Protein AF-A0A3B8MNI7-F1 (afdb_monomer)

Mean predicted aligned error: 5.48 Å

Nearest PDB structures (foldseek):
  5u03-assembly1_A-1  TM=9.233E-01  e=7.854E-05  Homo sapiens
  2v4u-assembly1_A  TM=9.193E-01  e=1.931E-04  Homo sapiens
  2w7t-assembly1_A  TM=8.882E-01  e=9.629E-04  Trypanosoma brucei
  7mif-assembly1_C  TM=8.925E-01  e=1.328E-03  Homo sapiens
  3nva-assembly1_A  TM=9.226E-01  e=2.368E-03 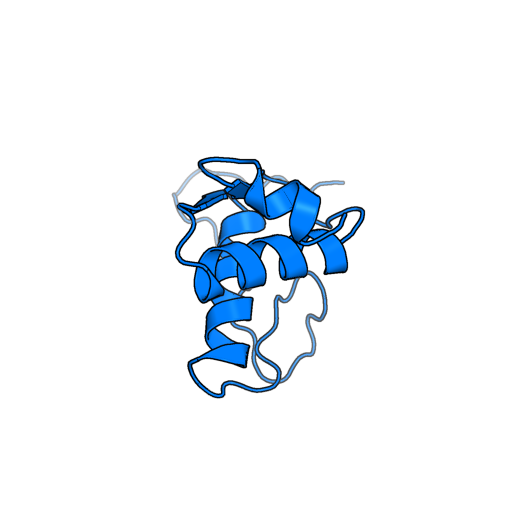 Saccharolobus solfataricus

Structure (mmCIF, N/CA/C/O backbone):
data_AF-A0A3B8MNI7-F1
#
_entry.id   AF-A0A3B8MNI7-F1
#
loop_
_atom_site.group_PDB
_atom_site.id
_atom_site.type_symbol
_atom_site.label_atom_id
_atom_site.label_alt_id
_atom_site.label_comp_id
_atom_site.label_asym_id
_atom_site.label_entity_id
_atom_site.label_seq_id
_atom_site.pdbx_PDB_ins_code
_atom_site.Cartn_x
_atom_site.Cartn_y
_atom_site.Cartn_z
_atom_site.occupancy
_atom_site.B_iso_or_equiv
_atom_site.auth_seq_id
_atom_site.auth_comp_id
_atom_site.auth_asym_id
_atom_site.auth_atom_id
_atom_site.pdbx_PDB_model_num
ATOM 1 N N . MET A 1 1 ? 3.812 -1.460 16.713 1.00 76.19 1 MET A N 1
ATOM 2 C CA . MET A 1 1 ? 2.584 -0.640 16.597 1.00 76.19 1 MET A CA 1
ATOM 3 C C . MET A 1 1 ? 1.394 -1.582 16.615 1.00 76.19 1 MET A C 1
ATOM 5 O O . MET A 1 1 ? 1.436 -2.554 15.868 1.00 76.19 1 MET A O 1
ATOM 9 N N . THR A 1 2 ? 0.425 -1.365 17.506 1.00 89.50 2 THR A N 1
ATOM 10 C CA . THR A 1 2 ? -0.732 -2.256 17.708 1.00 89.50 2 THR A CA 1
ATOM 11 C C . THR A 1 2 ? -1.982 -1.699 17.029 1.00 89.50 2 THR A C 1
ATOM 13 O O . THR A 1 2 ? -2.089 -0.491 16.816 1.00 89.50 2 THR A O 1
ATOM 16 N N . ASP A 1 3 ? -2.951 -2.567 16.746 1.00 91.81 3 ASP A N 1
ATOM 17 C CA . ASP A 1 3 ? -4.258 -2.188 16.189 1.00 91.81 3 ASP A CA 1
ATOM 18 C C . ASP A 1 3 ? -5.011 -1.197 17.080 1.00 91.81 3 ASP A C 1
ATOM 20 O O . ASP A 1 3 ? -5.703 -0.314 16.586 1.00 91.81 3 ASP A O 1
ATOM 24 N N . GLN A 1 4 ? -4.832 -1.299 18.399 1.00 92.31 4 GLN A N 1
ATOM 25 C CA . GLN A 1 4 ? -5.447 -0.384 19.357 1.00 92.31 4 GLN A CA 1
ATOM 26 C C . GLN A 1 4 ? -4.909 1.046 19.216 1.00 92.31 4 GLN A C 1
ATOM 28 O O . GLN A 1 4 ? -5.673 1.998 19.330 1.00 92.31 4 GLN A O 1
ATOM 33 N N . VAL A 1 5 ? -3.615 1.197 18.912 1.00 94.12 5 VAL A N 1
ATOM 34 C CA . VAL A 1 5 ? -3.018 2.505 18.602 1.00 94.12 5 VAL A CA 1
ATOM 35 C C . VAL A 1 5 ? -3.477 3.001 17.231 1.00 94.12 5 VAL A C 1
ATOM 37 O O . VAL A 1 5 ? -3.737 4.181 17.069 1.00 94.12 5 VAL A O 1
ATOM 40 N N . LEU A 1 6 ? -3.600 2.127 16.228 1.00 95.44 6 LEU A N 1
ATOM 41 C CA . LEU A 1 6 ? -4.073 2.532 14.897 1.00 95.44 6 LEU A CA 1
ATOM 42 C C . LEU A 1 6 ? -5.540 2.983 14.910 1.00 95.44 6 LEU A C 1
ATOM 44 O O . LEU A 1 6 ? -5.894 3.934 14.219 1.00 95.44 6 LEU A O 1
ATOM 48 N N . GLY A 1 7 ? -6.378 2.323 15.709 1.00 95.00 7 GLY A N 1
ATOM 49 C CA . GLY A 1 7 ? -7.802 2.626 15.831 1.00 95.00 7 GLY A CA 1
ATOM 50 C C . GLY A 1 7 ? -8.125 3.914 16.586 1.00 95.00 7 GLY A C 1
ATOM 51 O O . GLY A 1 7 ? -9.281 4.319 16.583 1.00 95.00 7 GLY A O 1
ATOM 52 N N . SER A 1 8 ? -7.142 4.563 17.220 1.00 96.44 8 SER A N 1
ATOM 53 C CA . SER A 1 8 ? -7.348 5.863 17.871 1.00 96.44 8 SER A CA 1
ATOM 54 C C . SER A 1 8 ? -7.225 7.055 16.916 1.00 96.44 8 SER A C 1
ATOM 56 O O . SER A 1 8 ? -7.327 8.190 17.371 1.00 96.44 8 SER A O 1
ATOM 58 N N . PHE A 1 9 ? -6.951 6.824 15.628 1.00 97.06 9 PHE A N 1
ATOM 59 C CA . PHE A 1 9 ? -6.799 7.876 14.622 1.00 97.06 9 PHE A CA 1
ATOM 60 C C . PHE A 1 9 ? -7.962 7.874 13.627 1.00 97.06 9 PHE A C 1
ATOM 62 O O . PHE A 1 9 ? -8.385 6.817 13.161 1.00 97.06 9 PHE A O 1
ATOM 69 N N . ASP A 1 10 ? -8.404 9.066 13.223 1.00 97.69 10 ASP A N 1
ATOM 70 C CA . ASP A 1 10 ? -9.461 9.247 12.213 1.00 97.69 10 ASP A CA 1
ATOM 71 C C . ASP A 1 10 ? -8.994 8.929 10.785 1.00 97.69 10 ASP A C 1
ATOM 73 O O . ASP A 1 10 ? -9.796 8.743 9.870 1.00 97.69 10 ASP A O 1
ATOM 77 N N . GLY A 1 11 ? -7.680 8.881 10.575 1.00 97.06 11 GLY A N 1
ATOM 78 C CA . GLY A 1 11 ? -7.085 8.577 9.287 1.00 97.06 11 GLY A CA 1
ATOM 79 C C . GLY A 1 11 ? -5.625 8.176 9.412 1.00 97.06 11 GLY A C 1
ATOM 80 O O . GLY A 1 11 ? -4.927 8.548 10.355 1.00 97.06 11 GLY A O 1
ATOM 81 N N . ILE A 1 12 ? -5.157 7.404 8.436 1.00 97.12 12 ILE A N 1
ATOM 82 C CA . ILE A 1 12 ? -3.796 6.871 8.406 1.00 97.12 12 ILE A CA 1
ATOM 83 C C . ILE A 1 12 ? -3.08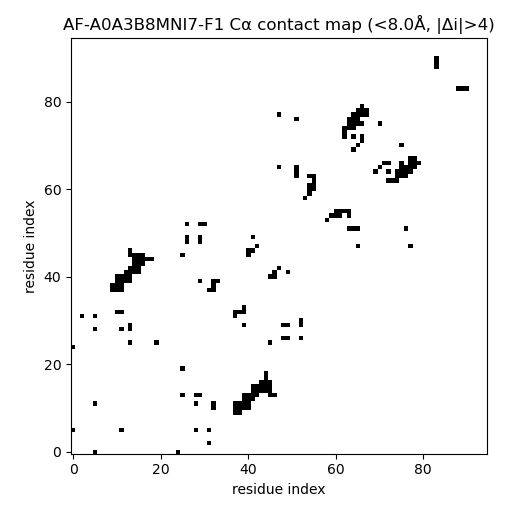5 7.378 7.151 1.00 97.12 12 ILE A C 1
ATOM 85 O O . ILE A 1 12 ? -3.475 7.073 6.022 1.00 97.12 12 ILE A O 1
ATOM 89 N N . TRP A 1 13 ? -2.003 8.130 7.341 1.00 96.31 13 TRP A N 1
ATOM 90 C CA . TRP A 1 13 ? -1.109 8.515 6.253 1.00 96.31 13 TRP A CA 1
ATOM 91 C C . TRP A 1 13 ? 0.086 7.564 6.186 1.00 96.31 13 TRP A C 1
ATOM 93 O O . TRP A 1 13 ? 0.913 7.510 7.095 1.00 96.31 13 TRP A O 1
ATOM 103 N N . ILE A 1 14 ? 0.190 6.827 5.082 1.00 95.56 14 ILE A N 1
ATOM 104 C CA . ILE A 1 14 ? 1.362 6.013 4.767 1.00 95.56 14 ILE A CA 1
ATOM 105 C C . ILE A 1 14 ? 2.330 6.886 3.968 1.00 95.56 14 ILE A C 1
ATOM 107 O O . ILE A 1 14 ? 2.207 7.032 2.747 1.00 95.56 14 ILE A O 1
ATOM 111 N N . ALA A 1 15 ? 3.237 7.525 4.702 1.00 91.25 15 ALA A N 1
ATOM 112 C CA . ALA A 1 15 ? 4.167 8.518 4.187 1.00 91.25 15 ALA A CA 1
ATOM 113 C C . ALA A 1 15 ? 5.210 7.930 3.213 1.00 91.25 15 ALA A C 1
ATOM 115 O O . ALA A 1 15 ? 5.444 6.716 3.206 1.00 91.25 15 ALA A O 1
ATOM 116 N N . PRO A 1 16 ? 5.881 8.784 2.413 1.00 88.69 16 PRO A N 1
ATOM 117 C CA . PRO A 1 16 ? 6.977 8.355 1.559 1.00 88.69 16 PRO A CA 1
ATOM 118 C C . PRO A 1 16 ? 8.130 7.827 2.411 1.00 88.69 16 PRO A C 1
ATOM 120 O O . PRO A 1 16 ? 8.686 8.552 3.232 1.00 88.69 16 PRO A O 1
ATOM 123 N N . SER A 1 17 ? 8.507 6.574 2.201 1.00 79.75 17 SER A N 1
ATOM 124 C CA . SER A 1 17 ? 9.755 6.006 2.698 1.00 79.75 17 SER A CA 1
ATOM 125 C C . SER A 1 17 ? 9.962 4.685 1.982 1.00 79.75 17 SER A C 1
ATOM 127 O O . SER A 1 17 ? 9.122 3.797 2.078 1.00 79.75 17 SER A O 1
ATOM 129 N N . SER A 1 18 ? 11.052 4.581 1.232 1.00 78.12 18 SER A N 1
ATOM 130 C CA . SER A 1 18 ? 11.476 3.316 0.656 1.00 78.12 18 SER A CA 1
ATOM 131 C C . SER A 1 18 ? 12.997 3.208 0.737 1.00 78.12 18 SER A C 1
ATOM 133 O O . SER A 1 18 ? 13.669 4.180 0.377 1.00 78.12 18 SER A O 1
ATOM 135 N N . PRO A 1 19 ? 13.536 2.093 1.254 1.00 83.31 19 PRO A N 1
ATOM 136 C CA . PRO A 1 19 ? 12.803 1.028 1.941 1.00 83.31 19 PRO A CA 1
ATOM 137 C C . PRO A 1 19 ? 12.239 1.501 3.298 1.00 83.31 19 PRO A C 1
ATOM 139 O O . PRO A 1 19 ? 12.803 2.377 3.958 1.00 83.31 19 PRO A O 1
ATOM 142 N N . PHE A 1 20 ? 11.114 0.925 3.737 1.00 87.06 20 PHE A N 1
ATOM 143 C CA . PHE A 1 20 ? 10.576 1.212 5.072 1.00 87.06 20 PHE A CA 1
ATOM 144 C C . PHE A 1 20 ? 11.494 0.645 6.162 1.00 87.06 20 PHE A C 1
ATOM 146 O O . PHE A 1 20 ? 11.891 -0.516 6.102 1.00 87.06 20 PHE A O 1
ATOM 153 N N . ARG A 1 21 ? 11.739 1.418 7.230 1.00 89.44 21 ARG A N 1
ATOM 154 C CA . ARG A 1 21 ? 12.450 0.917 8.425 1.00 89.44 21 ARG A CA 1
ATOM 155 C C . ARG A 1 21 ? 11.740 -0.279 9.077 1.00 89.44 21 ARG A C 1
ATOM 157 O O . ARG A 1 21 ? 12.401 -1.183 9.569 1.00 89.44 21 ARG A O 1
ATOM 164 N N . ASP A 1 22 ? 10.407 -0.260 9.108 1.00 91.69 22 ASP A N 1
ATOM 165 C CA . ASP A 1 22 ? 9.561 -1.388 9.528 1.00 91.69 22 ASP A CA 1
ATOM 166 C C . ASP A 1 22 ? 8.496 -1.630 8.451 1.00 91.69 22 ASP A C 1
ATOM 168 O O . ASP A 1 22 ? 7.395 -1.073 8.504 1.00 91.69 22 ASP A O 1
ATOM 172 N N . LEU A 1 23 ? 8.8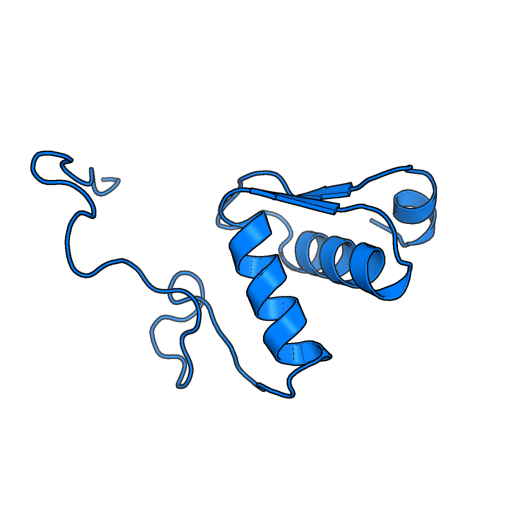42 -2.448 7.452 1.00 91.38 23 LEU A N 1
ATOM 173 C CA . LEU A 1 23 ? 7.928 -2.824 6.372 1.00 91.38 23 LEU A CA 1
ATOM 174 C C . LEU A 1 23 ? 6.687 -3.546 6.908 1.00 91.38 23 LEU A C 1
ATOM 176 O O . LEU A 1 23 ? 5.570 -3.245 6.490 1.00 91.38 23 LEU A O 1
ATOM 180 N N . HIS A 1 24 ? 6.853 -4.456 7.871 1.00 93.06 24 HIS A N 1
ATOM 181 C CA . HIS A 1 24 ? 5.718 -5.156 8.468 1.00 93.06 24 HIS A CA 1
ATOM 182 C C . HIS A 1 24 ? 4.766 -4.177 9.162 1.00 93.06 24 HIS A C 1
ATOM 184 O O . HIS A 1 24 ? 3.554 -4.341 9.076 1.00 93.06 24 HIS A O 1
ATOM 190 N N . GLY A 1 25 ? 5.283 -3.139 9.820 1.00 94.44 25 GLY A N 1
ATOM 191 C CA . GLY A 1 25 ? 4.479 -2.057 10.388 1.00 94.44 25 GLY A CA 1
ATOM 192 C C . GLY A 1 25 ? 3.695 -1.269 9.359 1.00 94.44 25 GLY A C 1
ATOM 193 O O . GLY A 1 25 ? 2.502 -1.043 9.568 1.00 94.44 25 GLY A O 1
ATOM 194 N N . ALA A 1 26 ? 4.327 -0.916 8.241 1.00 94.56 26 ALA A N 1
ATOM 195 C CA . ALA A 1 26 ? 3.647 -0.249 7.138 1.00 94.56 26 ALA A CA 1
ATOM 196 C C . ALA A 1 26 ? 2.529 -1.129 6.553 1.00 94.56 26 ALA A C 1
ATOM 198 O O . ALA A 1 26 ? 1.389 -0.676 6.449 1.00 94.56 26 ALA A O 1
ATOM 199 N N . ILE A 1 27 ? 2.817 -2.404 6.261 1.00 94.94 27 ILE A N 1
AT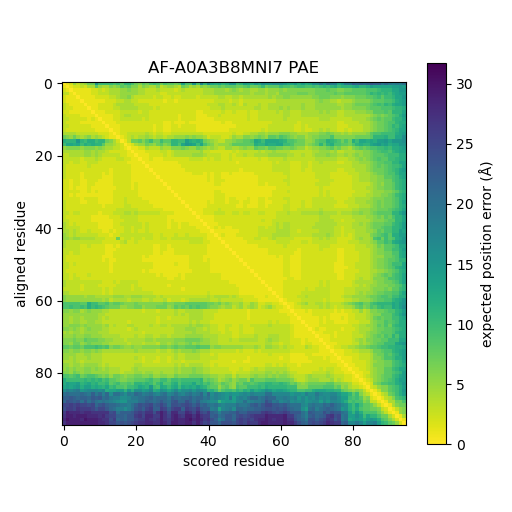OM 200 C CA . ILE A 1 27 ? 1.832 -3.374 5.754 1.00 94.94 27 ILE A CA 1
ATOM 201 C C . ILE A 1 27 ? 0.677 -3.539 6.752 1.00 94.94 27 ILE A C 1
ATOM 203 O O . ILE A 1 27 ? -0.480 -3.452 6.352 1.00 94.94 27 ILE A O 1
ATOM 207 N N . ARG A 1 28 ? 0.957 -3.691 8.057 1.00 96.38 28 ARG A N 1
ATOM 208 C CA . ARG A 1 28 ? -0.085 -3.782 9.098 1.00 96.38 28 ARG A CA 1
ATOM 209 C C . ARG A 1 28 ? -1.005 -2.561 9.091 1.00 96.38 28 ARG A C 1
ATOM 211 O O . ARG A 1 28 ? -2.217 -2.730 9.114 1.00 96.38 28 ARG A O 1
ATOM 218 N N . ALA A 1 29 ? -0.462 -1.344 9.017 1.00 96.69 29 ALA A N 1
ATOM 219 C CA . ALA A 1 29 ? -1.270 -0.121 8.965 1.00 96.69 29 ALA A CA 1
ATOM 220 C C . ALA A 1 29 ? -2.121 -0.032 7.679 1.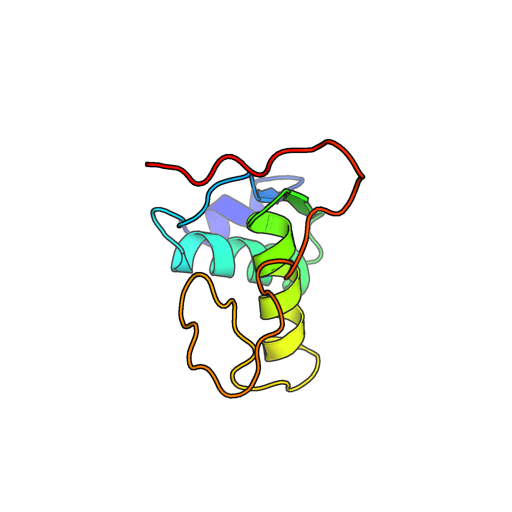00 96.69 29 ALA A C 1
ATOM 222 O O . ALA A 1 29 ? -3.285 0.381 7.716 1.00 96.69 29 ALA A O 1
ATOM 223 N N . ILE A 1 30 ? -1.571 -0.469 6.541 1.00 97.25 30 ILE A N 1
ATOM 224 C CA . ILE A 1 30 ? -2.284 -0.562 5.258 1.00 97.25 30 ILE A CA 1
ATOM 225 C C . ILE A 1 30 ? -3.447 -1.563 5.351 1.00 97.25 30 ILE A C 1
ATOM 227 O O . ILE A 1 30 ? -4.582 -1.212 5.026 1.00 97.25 30 ILE A O 1
ATOM 231 N N . THR A 1 31 ? -3.200 -2.782 5.833 1.00 97.44 31 THR A N 1
ATOM 232 C CA . THR A 1 31 ? -4.237 -3.812 5.988 1.00 97.44 31 THR A CA 1
ATOM 233 C C . THR A 1 31 ? -5.286 -3.400 7.020 1.00 97.44 31 THR A C 1
ATOM 235 O O . THR A 1 31 ? -6.483 -3.555 6.770 1.00 97.44 31 THR A O 1
ATOM 238 N N . PHE A 1 32 ? -4.869 -2.832 8.156 1.00 98.06 32 PHE A N 1
ATOM 239 C CA . PHE A 1 32 ? -5.771 -2.344 9.201 1.00 98.06 32 PHE A CA 1
ATOM 240 C C 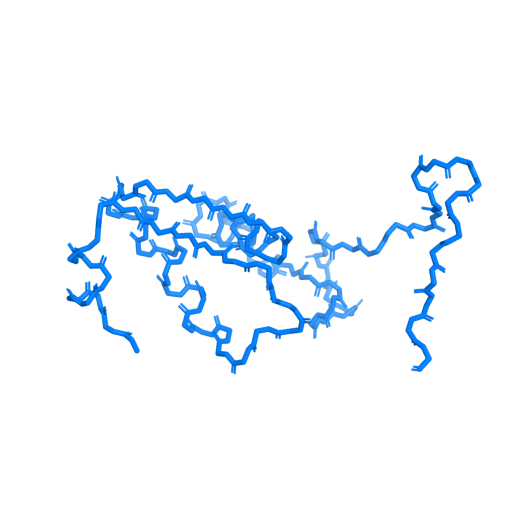. PHE A 1 32 ? -6.735 -1.296 8.646 1.00 98.06 32 PHE A C 1
ATOM 242 O O . PHE A 1 32 ? -7.950 -1.456 8.749 1.00 98.06 32 PHE A O 1
ATOM 249 N N . SER A 1 33 ? -6.207 -0.262 7.983 1.00 97.69 33 SER A N 1
ATOM 250 C CA . SER A 1 33 ? -7.043 0.803 7.420 1.00 97.69 33 SER A CA 1
ATOM 251 C C . SER A 1 33 ? -8.046 0.278 6.389 1.00 97.69 33 SER A C 1
ATOM 253 O O . SER A 1 33 ? -9.218 0.648 6.432 1.00 97.69 33 SER A O 1
ATOM 255 N N . ARG A 1 34 ? -7.641 -0.661 5.520 1.00 97.25 34 ARG A N 1
ATOM 256 C CA . ARG A 1 34 ? -8.552 -1.291 4.552 1.00 97.25 34 ARG A CA 1
ATOM 257 C C . ARG A 1 34 ? -9.644 -2.122 5.229 1.00 97.25 34 ARG A C 1
ATOM 259 O O . ARG A 1 34 ? -10.811 -1.988 4.876 1.00 97.25 34 ARG A O 1
ATOM 266 N N . THR A 1 35 ? -9.270 -3.013 6.144 1.00 97.75 35 THR A N 1
ATOM 267 C CA . THR A 1 35 ? -10.196 -3.988 6.751 1.00 97.75 35 THR A CA 1
ATOM 268 C C . THR A 1 35 ? -11.150 -3.355 7.759 1.00 97.75 35 THR A C 1
ATOM 270 O O . THR A 1 35 ? -12.258 -3.850 7.938 1.00 97.75 35 THR A O 1
ATOM 273 N N . ARG A 1 36 ? -10.752 -2.243 8.385 1.00 97.06 36 ARG A N 1
ATOM 274 C CA . ARG A 1 36 ? -11.571 -1.484 9.341 1.00 97.06 36 ARG A CA 1
ATOM 275 C C . ARG A 1 36 ? -12.233 -0.244 8.740 1.00 97.06 36 ARG A C 1
ATOM 277 O O . ARG A 1 36 ? -12.860 0.506 9.475 1.00 97.06 36 ARG A O 1
ATOM 284 N N . GLN A 1 37 ? -12.094 -0.028 7.431 1.00 96.00 37 GLN A N 1
ATOM 285 C CA . GLN A 1 37 ? -12.633 1.136 6.717 1.00 96.00 37 GLN A CA 1
ATOM 286 C C . GLN A 1 37 ? -12.186 2.490 7.303 1.00 96.00 37 GLN A C 1
ATOM 288 O O . GLN A 1 37 ? -12.919 3.474 7.231 1.00 96.00 37 GLN A O 1
ATOM 293 N N . VAL A 1 38 ? -10.968 2.557 7.847 1.00 97.56 38 VAL A N 1
ATOM 294 C CA . VAL A 1 38 ? -10.360 3.824 8.272 1.00 97.56 38 VAL A CA 1
ATOM 295 C C . VAL A 1 38 ? -9.804 4.531 7.031 1.00 97.56 38 VAL A C 1
ATOM 297 O O . VAL A 1 38 ? -9.065 3.902 6.262 1.00 97.56 38 VAL A O 1
ATOM 300 N N . PRO A 1 39 ? -10.122 5.820 6.806 1.00 97.69 39 PRO A N 1
ATOM 301 C CA . PRO A 1 39 ? -9.559 6.592 5.708 1.00 97.69 39 PRO A CA 1
ATOM 302 C C . PRO A 1 39 ? -8.033 6.498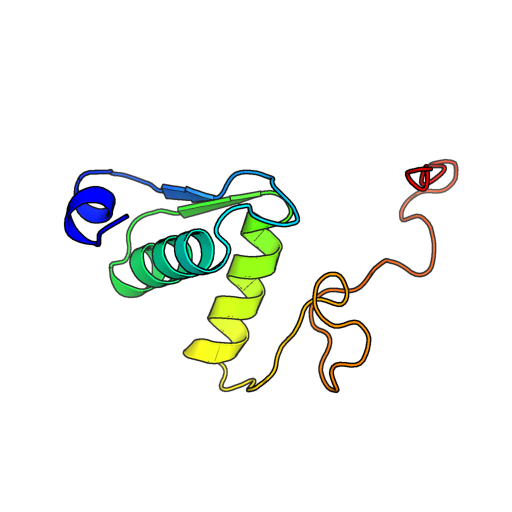 5.670 1.00 97.69 39 PRO A C 1
ATOM 304 O O . PRO A 1 39 ? -7.349 6.682 6.678 1.00 97.69 39 PRO A O 1
ATOM 307 N N . ARG A 1 40 ? -7.482 6.220 4.487 1.00 96.19 40 ARG A N 1
ATOM 308 C CA . ARG A 1 40 ? -6.034 6.144 4.289 1.00 96.19 40 ARG A CA 1
ATOM 309 C C . ARG A 1 40 ? -5.588 6.972 3.102 1.00 96.19 40 ARG A C 1
ATOM 311 O O . ARG A 1 40 ? -6.235 6.967 2.057 1.00 96.19 40 ARG A O 1
ATOM 318 N N . PHE A 1 41 ? -4.433 7.604 3.249 1.00 97.06 41 PHE A N 1
ATOM 319 C CA . PHE A 1 41 ? -3.733 8.290 2.172 1.00 97.06 41 PHE A CA 1
ATOM 320 C C . PHE A 1 41 ? -2.337 7.685 2.043 1.00 97.06 41 PHE A C 1
ATOM 322 O O . PHE A 1 41 ? -1.625 7.568 3.035 1.00 97.06 41 PHE A O 1
ATOM 329 N N . GLY A 1 42 ? -1.952 7.237 0.850 1.00 95.62 42 GLY A N 1
ATOM 330 C CA . GLY A 1 42 ? -0.646 6.625 0.601 1.00 95.62 42 GLY A CA 1
ATOM 331 C C . GLY A 1 42 ? 0.115 7.408 -0.455 1.00 95.62 42 GLY A C 1
ATOM 332 O O . GLY A 1 42 ? -0.438 7.690 -1.515 1.00 95.62 42 GLY A O 1
ATOM 333 N N . THR A 1 43 ? 1.376 7.742 -0.187 1.00 95.00 43 THR A N 1
ATOM 334 C CA . THR A 1 43 ? 2.238 8.473 -1.128 1.00 95.00 43 THR A CA 1
ATOM 335 C C . THR A 1 43 ? 3.538 7.715 -1.386 1.00 95.00 43 THR A C 1
ATOM 337 O O . THR A 1 43 ? 4.083 7.079 -0.486 1.00 95.00 43 THR A O 1
ATOM 340 N N . CYS A 1 44 ? 4.053 7.768 -2.623 1.00 93.31 44 CYS A N 1
ATOM 341 C CA . CYS A 1 44 ? 5.263 7.041 -3.040 1.00 93.31 44 CYS A CA 1
ATOM 342 C C . CYS A 1 44 ? 5.179 5.543 -2.664 1.00 93.31 44 CYS A C 1
ATOM 344 O O . CYS A 1 44 ? 4.218 4.872 -3.047 1.00 93.31 44 CYS A O 1
ATOM 346 N N . ALA A 1 45 ? 6.118 5.035 -1.862 1.00 93.12 45 ALA A N 1
ATOM 347 C CA . ALA A 1 45 ? 6.103 3.675 -1.334 1.00 93.12 45 ALA A CA 1
ATOM 348 C C . ALA A 1 45 ? 4.801 3.323 -0.605 1.00 93.12 45 ALA A C 1
ATOM 350 O O . ALA A 1 45 ? 4.333 2.194 -0.714 1.00 93.12 45 ALA A O 1
ATOM 351 N N . GLY A 1 46 ? 4.154 4.272 0.077 1.00 95.75 46 GLY A N 1
ATOM 352 C CA . GLY A 1 46 ? 2.863 4.030 0.716 1.00 95.75 46 GLY A CA 1
ATOM 353 C C . GLY A 1 46 ? 1.758 3.670 -0.277 1.00 95.75 46 GLY A C 1
ATOM 354 O O . GLY A 1 46 ? 0.928 2.810 0.010 1.00 95.75 46 GLY A O 1
ATOM 355 N N . PHE A 1 47 ? 1.774 4.270 -1.472 1.00 96.06 47 PHE A N 1
ATOM 356 C CA . PHE A 1 47 ? 0.869 3.891 -2.559 1.00 96.06 47 PHE A CA 1
ATOM 357 C C . PHE A 1 47 ? 1.269 2.552 -3.189 1.00 96.06 47 PHE A C 1
ATOM 359 O O . PHE A 1 47 ? 0.418 1.698 -3.418 1.00 96.06 47 PHE A O 1
ATOM 366 N N . GLN A 1 48 ? 2.562 2.325 -3.416 1.00 95.94 48 GLN A N 1
ATOM 367 C CA . GLN A 1 48 ? 3.052 1.057 -3.966 1.00 95.94 48 GLN A CA 1
ATOM 368 C C . GLN A 1 48 ? 2.638 -0.133 -3.086 1.00 95.94 48 GLN A C 1
ATOM 370 O O . GLN A 1 48 ? 2.027 -1.084 -3.566 1.00 95.94 48 GLN A O 1
ATOM 375 N N . HIS A 1 49 ? 2.863 -0.046 -1.774 1.00 95.94 49 HIS A N 1
ATOM 376 C CA . HIS A 1 49 ? 2.503 -1.110 -0.836 1.00 95.94 49 HIS A CA 1
ATOM 377 C C . HIS A 1 49 ? 0.990 -1.212 -0.613 1.00 95.94 49 HIS A C 1
ATOM 379 O O . HIS A 1 49 ? 0.488 -2.290 -0.310 1.00 95.94 49 HIS A O 1
ATOM 385 N N . ALA A 1 50 ? 0.235 -0.128 -0.820 1.00 96.50 50 ALA A N 1
ATOM 386 C CA . ALA A 1 50 ? -1.223 -0.176 -0.869 1.00 96.50 50 ALA A CA 1
ATOM 387 C C . ALA A 1 50 ? -1.751 -1.027 -2.032 1.00 96.50 50 ALA A C 1
ATOM 389 O O . ALA A 1 50 ? -2.767 -1.704 -1.869 1.00 96.50 50 ALA A O 1
ATOM 390 N N . VAL A 1 51 ? -1.094 -0.957 -3.192 1.00 96.50 51 VAL A N 1
ATOM 391 C CA . VAL A 1 51 ? -1.422 -1.769 -4.369 1.00 96.50 51 VAL A CA 1
ATOM 392 C C . VAL A 1 51 ? -1.048 -3.228 -4.123 1.00 96.50 51 VAL A C 1
ATOM 394 O O . VAL A 1 51 ? -1.882 -4.100 -4.352 1.00 96.50 51 VAL A O 1
ATOM 397 N N . LEU A 1 52 ? 0.153 -3.489 -3.598 1.00 96.31 52 LEU A N 1
ATOM 398 C CA . LEU A 1 52 ? 0.605 -4.849 -3.280 1.00 96.31 52 LEU A CA 1
ATOM 399 C C . LEU A 1 52 ? -0.299 -5.524 -2.239 1.00 96.31 52 LEU A C 1
ATOM 401 O O . LEU A 1 52 ? -0.751 -6.644 -2.452 1.00 96.31 52 LEU A O 1
ATOM 405 N N . GLU A 1 53 ? -0.652 -4.827 -1.155 1.00 96.50 53 GLU A N 1
ATOM 406 C CA . GLU A 1 53 ? -1.560 -5.363 -0.132 1.00 96.50 53 GLU A CA 1
ATOM 407 C C . GLU A 1 53 ? -2.928 -5.740 -0.713 1.00 96.50 53 GLU A C 1
ATOM 409 O O . GLU A 1 53 ? -3.478 -6.786 -0.370 1.00 96.50 53 GLU A O 1
ATOM 414 N N . ARG A 1 54 ? -3.464 -4.921 -1.628 1.00 96.56 54 ARG A N 1
ATOM 415 C CA . ARG A 1 54 ? -4.724 -5.204 -2.327 1.00 96.56 54 ARG A CA 1
ATOM 416 C C . ARG A 1 54 ? -4.585 -6.404 -3.266 1.00 96.56 54 ARG A C 1
ATOM 418 O O . ARG A 1 54 ? -5.497 -7.224 -3.322 1.00 96.56 54 ARG A O 1
ATOM 425 N N . ALA A 1 55 ? -3.475 -6.492 -3.997 1.00 96.88 55 ALA A N 1
ATOM 426 C CA . ALA A 1 55 ? -3.194 -7.592 -4.912 1.00 96.88 55 ALA A CA 1
ATOM 427 C C . ALA A 1 55 ? -3.176 -8.935 -4.165 1.00 96.88 55 ALA A C 1
ATOM 429 O O . ALA A 1 55 ? -3.868 -9.857 -4.585 1.00 96.88 55 ALA A O 1
ATOM 430 N N . HIS A 1 56 ? -2.491 -8.999 -3.021 1.00 94.50 56 HIS A N 1
ATOM 431 C CA . HIS A 1 56 ? -2.435 -10.199 -2.186 1.00 94.50 56 HIS A CA 1
ATOM 432 C C . HIS A 1 56 ? -3.766 -10.532 -1.511 1.00 94.50 56 HIS A C 1
ATOM 434 O O . HIS A 1 56 ? -4.238 -11.654 -1.599 1.00 94.50 56 HIS A O 1
ATOM 440 N N . ASN A 1 57 ? -4.380 -9.566 -0.822 1.00 95.62 57 ASN A N 1
ATOM 441 C CA . ASN A 1 57 ? -5.451 -9.875 0.133 1.00 95.62 57 ASN A CA 1
ATOM 442 C C . ASN A 1 57 ? -6.870 -9.751 -0.438 1.00 95.62 57 ASN A C 1
ATOM 444 O O . ASN A 1 57 ? -7.835 -9.975 0.293 1.00 95.62 57 ASN A O 1
ATOM 448 N N . VAL A 1 58 ? -7.021 -9.274 -1.677 1.00 96.62 58 VAL A N 1
ATOM 449 C CA . VAL A 1 58 ? -8.341 -9.045 -2.295 1.00 96.62 58 VAL A CA 1
ATOM 450 C C . VAL A 1 58 ? -8.449 -9.634 -3.698 1.00 96.62 58 VAL A C 1
ATOM 452 O O . VAL A 1 58 ? -9.551 -9.976 -4.109 1.00 96.62 58 VAL A O 1
ATOM 455 N N . LEU A 1 59 ? -7.349 -9.697 -4.450 1.00 96.44 59 LEU A N 1
ATOM 456 C CA . LEU A 1 59 ? -7.359 -10.122 -5.853 1.00 96.44 59 LEU A CA 1
A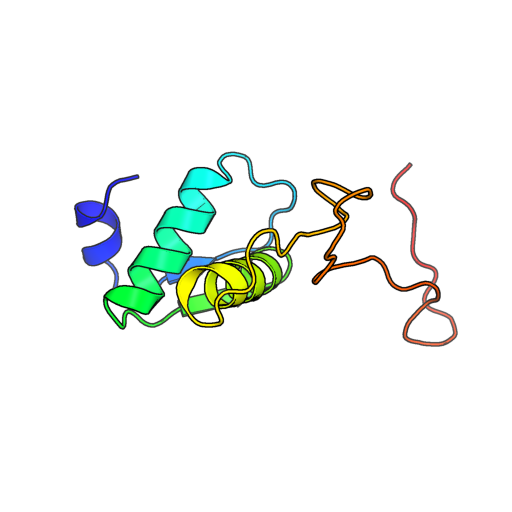TOM 457 C C . LEU A 1 59 ? -6.692 -11.486 -6.082 1.00 96.44 59 LEU A C 1
ATOM 459 O O . LEU A 1 59 ? -6.535 -11.871 -7.237 1.00 96.44 59 LEU A O 1
ATOM 463 N N . ASP A 1 60 ? -6.276 -12.172 -5.013 1.00 94.56 60 ASP A N 1
ATOM 464 C CA . ASP A 1 60 ? -5.611 -13.482 -5.046 1.00 94.56 60 ASP A CA 1
ATOM 465 C C . ASP A 1 60 ? -4.373 -13.525 -5.965 1.00 94.56 60 ASP A C 1
ATOM 467 O O . ASP A 1 60 ? -4.027 -14.546 -6.562 1.00 94.56 60 ASP A O 1
ATOM 471 N N . PHE A 1 61 ? -3.670 -12.394 -6.090 1.00 94.94 61 PHE A N 1
ATOM 472 C CA . PHE A 1 61 ? -2.354 -12.350 -6.719 1.00 94.94 61 PHE A CA 1
ATOM 473 C C . PHE A 1 61 ? -1.282 -12.649 -5.679 1.00 94.94 61 PHE A C 1
ATOM 475 O O . PHE A 1 61 ? -0.567 -11.760 -5.197 1.00 94.94 61 PHE A O 1
ATOM 482 N N . ASP A 1 62 ? -1.160 -13.932 -5.364 1.00 85.50 62 ASP A N 1
ATOM 483 C CA . ASP A 1 62 ? -0.051 -14.443 -4.574 1.00 85.50 62 ASP A CA 1
ATOM 484 C C . ASP A 1 62 ? 1.279 -14.019 -5.216 1.00 85.50 62 ASP A C 1
ATOM 486 O O . ASP A 1 62 ? 1.441 -14.010 -6.440 1.00 85.50 62 ASP A O 1
ATOM 490 N N . HIS A 1 63 ? 2.233 -13.609 -4.380 1.00 86.19 63 HIS A N 1
ATOM 491 C CA . HIS A 1 63 ? 3.571 -13.171 -4.800 1.00 86.19 63 HIS A CA 1
ATOM 492 C C . HIS A 1 63 ? 3.645 -11.905 -5.681 1.00 86.19 63 HIS A C 1
ATOM 494 O O . HIS A 1 63 ? 4.693 -11.654 -6.276 1.00 86.19 63 HIS A O 1
ATOM 500 N N . ALA A 1 64 ? 2.595 -11.074 -5.753 1.00 94.06 64 ALA A N 1
ATOM 501 C CA . ALA A 1 64 ? 2.725 -9.705 -6.262 1.00 94.06 64 ALA A CA 1
ATOM 502 C C . ALA A 1 64 ? 3.870 -8.963 -5.545 1.00 94.06 64 ALA A C 1
ATOM 504 O O . ALA A 1 64 ? 3.912 -8.923 -4.321 1.00 94.06 64 ALA A O 1
ATOM 505 N N . GLN A 1 65 ? 4.811 -8.384 -6.292 1.00 94.75 65 GLN A N 1
ATOM 506 C CA . GLN A 1 65 ? 6.037 -7.862 -5.684 1.00 94.75 65 GLN A CA 1
ATOM 507 C C . GLN A 1 65 ? 6.507 -6.539 -6.294 1.00 94.75 65 GLN A C 1
ATOM 509 O O . GLN A 1 65 ? 6.159 -6.184 -7.425 1.00 94.75 65 GLN A O 1
ATOM 514 N N . SER A 1 66 ? 7.294 -5.795 -5.518 1.00 94.00 66 SER A N 1
ATOM 515 C CA . SER A 1 66 ? 8.065 -4.647 -5.985 1.00 94.00 66 SER A CA 1
ATOM 516 C C . SER A 1 66 ? 9.492 -5.065 -6.323 1.00 94.00 66 SER A C 1
ATOM 518 O O . SER A 1 66 ? 10.177 -5.684 -5.507 1.00 94.00 66 SER A O 1
ATOM 520 N N . ALA A 1 67 ? 9.965 -4.643 -7.494 1.00 93.00 67 ALA A N 1
ATOM 521 C CA . ALA A 1 67 ? 11.333 -4.872 -7.948 1.00 93.00 67 ALA A CA 1
ATOM 522 C C . ALA A 1 67 ? 12.385 -4.224 -7.032 1.00 93.00 67 ALA A C 1
ATOM 524 O O . ALA A 1 67 ? 13.553 -4.593 -7.086 1.00 93.00 67 ALA A O 1
ATOM 525 N N . GLU A 1 68 ? 11.982 -3.260 -6.197 1.00 89.38 68 GLU A N 1
ATOM 526 C CA . GLU A 1 68 ? 12.852 -2.668 -5.178 1.00 89.38 68 GLU A CA 1
ATOM 527 C C . GLU A 1 68 ? 13.213 -3.665 -4.064 1.00 89.38 68 GLU A C 1
ATOM 529 O O . GLU A 1 68 ? 14.303 -3.583 -3.506 1.00 89.38 68 GLU A O 1
ATOM 534 N N . TYR A 1 69 ? 12.320 -4.614 -3.756 1.00 87.94 69 TYR A N 1
ATOM 535 C CA . TYR A 1 69 ? 12.521 -5.612 -2.698 1.00 87.94 69 TYR A CA 1
ATOM 536 C C . TYR A 1 69 ? 12.960 -6.969 -3.252 1.00 87.94 69 TYR A C 1
ATOM 538 O O . TYR A 1 69 ? 13.817 -7.619 -2.659 1.00 87.94 69 TYR A O 1
ATOM 546 N N . ASP A 1 70 ? 12.394 -7.392 -4.383 1.00 91.50 70 ASP A N 1
ATOM 547 C CA . ASP A 1 70 ? 12.818 -8.598 -5.095 1.00 91.50 70 ASP A CA 1
ATOM 548 C C . ASP A 1 70 ? 12.686 -8.379 -6.612 1.00 91.50 70 ASP A C 1
ATOM 550 O O . ASP A 1 70 ? 11.593 -8.516 -7.170 1.00 91.50 70 ASP A O 1
ATOM 554 N N . PRO A 1 71 ? 13.788 -8.032 -7.302 1.00 91.81 71 PRO A N 1
ATOM 555 C CA . PRO A 1 71 ? 13.785 -7.799 -8.744 1.00 91.81 71 PRO A CA 1
ATOM 556 C C . PRO A 1 71 ? 13.626 -9.084 -9.567 1.00 91.81 71 PRO A C 1
ATOM 558 O O . PRO A 1 71 ? 13.420 -9.000 -10.776 1.00 91.81 71 PRO A O 1
ATOM 561 N N . THR A 1 72 ? 13.734 -10.260 -8.943 1.00 93.00 72 THR A N 1
ATOM 562 C CA . THR A 1 72 ? 13.639 -11.567 -9.609 1.00 93.00 72 THR A CA 1
ATOM 563 C C . THR A 1 72 ? 12.281 -12.238 -9.429 1.00 93.00 72 THR A C 1
ATOM 565 O O . THR A 1 72 ? 12.051 -13.312 -9.989 1.00 93.00 72 THR A O 1
ATOM 568 N N . ALA A 1 73 ? 11.369 -11.606 -8.683 1.00 92.00 73 ALA A N 1
ATOM 569 C CA . ALA A 1 73 ? 10.032 -12.125 -8.461 1.00 92.00 73 ALA A CA 1
ATOM 570 C C . ALA A 1 73 ? 9.303 -12.369 -9.788 1.00 92.00 73 ALA A C 1
ATOM 572 O O . ALA A 1 73 ? 9.313 -11.544 -10.703 1.00 92.00 73 ALA A O 1
ATOM 573 N N . SER A 1 74 ? 8.596 -13.495 -9.867 1.00 90.94 74 SER A N 1
ATOM 574 C CA . SER A 1 74 ? 7.861 -13.909 -11.067 1.00 90.94 74 SER A CA 1
ATOM 575 C C . SER A 1 74 ? 6.731 -12.950 -11.455 1.00 90.94 74 SER A C 1
ATOM 577 O O . SER A 1 74 ? 6.270 -12.971 -12.597 1.00 90.94 74 SER A O 1
ATOM 579 N N . ARG A 1 75 ? 6.267 -12.112 -10.517 1.00 92.88 75 ARG A N 1
ATOM 580 C CA . ARG A 1 75 ? 5.121 -11.221 -10.706 1.00 92.88 75 ARG A CA 1
ATOM 581 C C . ARG A 1 75 ? 5.367 -9.825 -10.130 1.00 92.88 75 ARG A C 1
ATOM 583 O O . ARG A 1 75 ? 4.899 -9.476 -9.046 1.00 92.88 75 ARG A O 1
ATOM 590 N N . LEU A 1 76 ? 6.071 -8.999 -10.899 1.00 94.94 76 LEU A N 1
ATOM 591 C CA . LEU A 1 76 ? 6.334 -7.601 -10.557 1.00 94.94 76 LEU A CA 1
ATOM 592 C C . LEU A 1 76 ? 5.113 -6.716 -10.842 1.00 94.94 76 LEU A C 1
ATOM 594 O O . LEU A 1 76 ? 4.702 -6.554 -11.987 1.00 94.94 76 LEU A O 1
ATOM 598 N N . PHE A 1 77 ? 4.552 -6.120 -9.792 1.00 95.38 77 PHE A N 1
ATOM 599 C CA . PHE A 1 77 ? 3.497 -5.099 -9.881 1.00 95.38 77 PHE A CA 1
ATOM 600 C C . PHE A 1 77 ? 4.064 -3.680 -9.844 1.00 95.38 77 PHE A C 1
ATOM 602 O O . PHE A 1 77 ? 3.440 -2.746 -10.345 1.00 95.38 77 PHE A O 1
ATOM 609 N N . VAL A 1 78 ? 5.235 -3.512 -9.230 1.00 94.50 78 VAL A N 1
ATOM 610 C CA . VAL A 1 78 ? 5.937 -2.233 -9.142 1.00 94.50 78 VAL A CA 1
ATOM 611 C C . VAL A 1 78 ? 7.348 -2.446 -9.669 1.00 94.50 78 VAL A C 1
ATOM 613 O O . VAL A 1 78 ? 8.114 -3.228 -9.112 1.00 94.50 78 VAL A O 1
ATOM 616 N N . SER A 1 79 ? 7.694 -1.757 -10.750 1.00 93.75 79 SER A N 1
ATOM 617 C CA . SER A 1 79 ? 9.017 -1.810 -11.370 1.00 93.75 79 SER A CA 1
ATOM 618 C C . SER A 1 79 ? 9.480 -0.408 -11.747 1.00 93.75 79 SER A C 1
ATOM 620 O O . SER A 1 79 ? 8.668 0.502 -11.936 1.00 93.75 79 SER A O 1
ATOM 622 N N . ALA A 1 80 ? 10.794 -0.230 -11.878 1.00 89.88 80 ALA A N 1
ATOM 623 C CA . ALA A 1 80 ? 11.338 0.995 -12.443 1.00 89.88 80 ALA A CA 1
ATOM 624 C C . ALA A 1 80 ? 10.850 1.173 -13.890 1.00 89.88 80 ALA A C 1
ATOM 626 O O . ALA A 1 80 ? 10.693 0.201 -14.633 1.00 89.88 80 ALA A O 1
ATOM 627 N N . LEU A 1 81 ? 10.621 2.423 -14.292 1.00 89.62 81 LEU A N 1
ATOM 628 C CA . LEU A 1 81 ? 10.379 2.741 -15.694 1.00 89.62 81 LEU A CA 1
ATOM 629 C C . LEU A 1 81 ? 11.662 2.495 -16.495 1.00 89.62 81 LEU A C 1
ATOM 631 O O . LEU A 1 81 ? 12.754 2.855 -16.059 1.00 89.62 81 LEU A O 1
ATOM 635 N N . THR A 1 82 ? 11.526 1.929 -17.691 1.00 87.88 82 THR A N 1
ATOM 636 C CA . THR A 1 82 ? 12.657 1.681 -18.600 1.00 87.88 82 THR A CA 1
ATOM 637 C C . THR A 1 82 ? 13.220 2.966 -19.210 1.00 87.88 82 THR A C 1
ATOM 639 O O . THR A 1 82 ? 14.328 2.970 -19.741 1.00 87.88 82 THR A O 1
ATOM 642 N N . CYS A 1 83 ? 12.463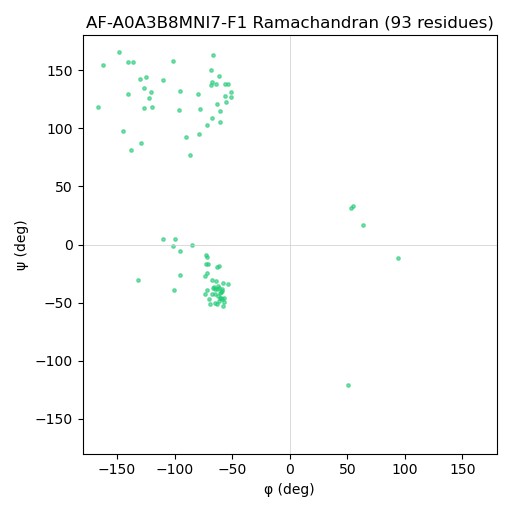 4.062 -19.159 1.00 83.00 83 CYS A N 1
ATOM 643 C CA . CYS A 1 83 ? 12.855 5.384 -19.628 1.00 83.00 83 CYS A CA 1
ATOM 644 C C . CYS A 1 83 ? 12.187 6.483 -18.787 1.00 83.00 83 CYS A C 1
ATOM 646 O O . CYS A 1 83 ? 11.246 6.232 -18.033 1.00 83.00 83 CYS A O 1
ATOM 648 N N . SER A 1 84 ? 12.677 7.718 -18.907 1.00 82.81 84 SER A N 1
ATOM 649 C CA . SER A 1 84 ? 12.059 8.863 -18.237 1.00 82.81 84 SER A CA 1
ATOM 650 C C . SER A 1 84 ? 10.645 9.118 -18.756 1.00 82.81 84 SER A C 1
ATOM 652 O O . SER A 1 84 ? 10.412 9.129 -19.962 1.00 82.81 84 SER A O 1
ATOM 654 N N . LEU A 1 85 ? 9.724 9.414 -17.835 1.00 81.69 85 LEU A N 1
ATOM 655 C CA . LEU A 1 85 ? 8.326 9.717 -18.152 1.00 81.69 85 LEU A CA 1
ATOM 656 C C . LEU A 1 85 ? 8.160 10.998 -18.994 1.00 81.69 85 LEU A C 1
ATOM 658 O O . LEU A 1 85 ? 7.239 11.086 -19.798 1.00 81.69 85 LEU A O 1
ATOM 662 N N . ALA A 1 86 ? 9.046 11.983 -18.815 1.00 80.00 86 ALA A N 1
ATOM 663 C CA . ALA A 1 86 ? 9.038 13.244 -19.553 1.00 80.00 86 ALA A CA 1
ATOM 664 C C . ALA A 1 86 ? 10.411 13.508 -20.207 1.00 80.00 86 ALA A C 1
ATOM 666 O O . ALA A 1 86 ? 11.441 13.356 -19.532 1.00 80.00 86 ALA A O 1
ATOM 667 N N . PRO A 1 87 ? 10.460 13.933 -21.489 1.00 70.12 87 PRO A N 1
ATOM 668 C CA . PRO A 1 87 ? 11.705 14.304 -22.157 1.00 70.12 87 PRO A CA 1
ATOM 669 C C . PRO A 1 87 ? 12.436 15.406 -21.381 1.00 70.12 87 PRO A C 1
ATOM 671 O O . PRO A 1 87 ? 11.853 16.435 -21.054 1.00 70.12 87 PRO A O 1
ATOM 674 N N . GLY A 1 88 ? 13.716 15.189 -21.067 1.00 67.50 88 GLY A N 1
ATOM 675 C CA . GLY A 1 88 ? 14.548 16.153 -20.331 1.00 67.50 88 GLY A CA 1
ATOM 676 C C . GLY A 1 88 ? 14.609 15.949 -18.812 1.00 67.50 88 GLY A C 1
ATOM 677 O O . GLY A 1 88 ? 15.500 16.506 -18.170 1.00 67.50 88 GLY A O 1
ATOM 678 N N . TRP A 1 89 ? 13.761 15.094 -18.227 1.00 59.91 89 TRP A N 1
ATOM 679 C CA . TRP A 1 89 ? 13.906 14.695 -16.825 1.00 59.91 89 TRP A CA 1
ATOM 680 C C . TRP A 1 89 ? 15.012 13.641 -16.702 1.00 59.91 89 TRP A C 1
ATOM 682 O O . TRP A 1 89 ? 14.781 12.448 -16.910 1.00 59.91 89 TRP A O 1
ATOM 692 N N . LYS A 1 90 ? 16.243 14.066 -16.393 1.00 59.53 90 LYS A N 1
ATOM 693 C CA . LYS A 1 90 ? 17.327 13.131 -16.059 1.00 59.53 90 LYS A CA 1
ATOM 694 C C . LYS A 1 90 ? 16.995 12.466 -14.724 1.00 59.53 90 LYS A C 1
ATOM 696 O O . LYS A 1 90 ? 17.061 13.113 -13.682 1.00 59.53 90 LYS A O 1
ATOM 701 N N . TYR A 1 91 ? 16.652 11.180 -14.758 1.00 55.94 91 TYR A N 1
ATOM 702 C CA . TYR A 1 91 ? 16.610 10.352 -13.558 1.00 55.94 91 TYR A CA 1
ATOM 703 C C . TYR A 1 91 ? 18.025 10.344 -12.960 1.00 55.94 91 TYR A C 1
ATOM 705 O O . TYR A 1 91 ? 18.938 9.755 -13.537 1.00 55.94 91 TYR A O 1
ATOM 713 N N . ARG A 1 92 ? 18.253 11.078 -11.862 1.00 55.84 92 ARG A N 1
ATOM 714 C CA . ARG A 1 92 ? 19.512 10.967 -11.117 1.00 55.84 92 ARG A CA 1
ATOM 715 C C . ARG A 1 92 ? 19.469 9.624 -10.409 1.00 55.84 92 ARG A C 1
ATOM 717 O O . ARG A 1 92 ? 18.771 9.484 -9.411 1.00 55.84 92 ARG A O 1
ATOM 724 N N . SER A 1 93 ? 20.194 8.644 -10.937 1.00 49.88 93 SER A N 1
ATOM 725 C CA . SER A 1 93 ? 20.583 7.484 -10.144 1.00 49.88 93 SER A CA 1
ATOM 726 C C . SER A 1 93 ? 21.307 8.007 -8.903 1.00 49.88 93 SER A C 1
ATOM 728 O O . SER A 1 93 ? 22.268 8.770 -9.039 1.00 49.88 93 SER A O 1
ATOM 730 N N . ALA A 1 94 ? 20.816 7.662 -7.715 1.00 46.69 94 ALA A N 1
ATOM 731 C CA . ALA A 1 94 ? 21.559 7.890 -6.487 1.00 46.69 94 ALA A CA 1
ATOM 732 C C . ALA A 1 94 ? 22.872 7.099 -6.591 1.00 46.69 94 ALA A C 1
ATOM 734 O O . ALA A 1 94 ? 22.846 5.880 -6.755 1.00 46.69 94 ALA A O 1
ATOM 735 N N . SER A 1 95 ? 23.982 7.834 -6.623 1.00 39.97 95 SER A N 1
ATOM 736 C CA . SER A 1 95 ? 25.343 7.330 -6.429 1.00 39.97 95 SER A CA 1
ATOM 737 C C . SER A 1 95 ? 25.573 6.984 -4.969 1.00 39.97 95 SER A C 1
ATOM 739 O O . SER A 1 95 ? 25.141 7.824 -4.142 1.00 39.97 95 SER A O 1
#

Foldseek 3Di:
DDLVVLVVDQEEEADDDPPDPCPVVLLCSLVSCVVVVRHYDYDDVSVVSNVVSCCVPPVVNPQADDCSVPVPGPHDPHYDDPDDPDPPPPPPDDD

Solvent-accessible surface area (backbone atoms only — not comparable to full-atom values): 5936 Å² total; per-residue (Å²): 140,54,71,74,65,58,69,76,48,86,55,47,74,36,61,71,47,79,81,51,95,52,52,69,58,52,50,50,53,50,52,47,26,64,79,69,70,39,52,70,49,52,36,67,46,25,37,53,52,49,51,39,53,42,33,44,77,73,66,71,34,75,70,51,32,39,37,91,83,43,72,80,51,95,39,68,78,39,70,84,72,96,63,66,95,48,95,88,56,76,80,76,75,87,126

Sequence (95 aa):
MTDQVLGSFDGIWIAPSSPFRDLHGAIRAITFSRTRQVPRFGTCAGFQHAVLERAHNVLDFDHAQSAEYDPTASRLFVSALTCSLAPGWKYRSAS

pLDDT: mean 89.45, std 12.08, range [39.97, 98.06]

Secondary structure (DSSP, 8-state):
--HHHHTTSS-EEE---SS-TTHHHHHHHHHHHHHTT--EEE-THHHHHHHHHHHHHHS--TT-EETTT-TT-SSEEE---SS-SSTT-------

Radius of gyration: 15.04 Å; Cα contacts (8 Å, |Δi|>4): 110; chains: 1; bounding box: 38×31×42 Å